Protein AF-A0A554IIE8-F1 (afdb_monomer)

pLDDT: mean 74.69, std 17.75, range [37.91, 94.81]

Solvent-accessible surface area (backbone atoms only — not comparable to full-atom values): 7612 Å² total; per-residue (Å²): 136,84,89,84,86,83,84,88,80,72,81,78,74,74,67,69,63,55,63,60,50,50,53,53,50,52,51,55,56,53,54,56,50,54,56,51,53,50,59,58,63,67,60,66,76,75,82,68,82,45,72,61,51,49,53,43,44,50,53,32,50,56,41,32,60,73,33,61,97,49,98,57,77,75,66,53,55,70,57,50,46,60,71,46,59,79,61,81,52,62,68,59,49,53,51,51,50,56,56,16,72,74,40,100,43,42,55,63,43,50,57,46,51,72,73,60,73,71,65,86,84,125

Mean predicted aligned error: 16.27 Å

Foldseek 3Di:
DDDDDDDDDDPPPPPVVVVVVVVVVVVVVVVVVVVVVVVVPVPPPPPPPDPQLVLLVVLQVLQQVVCVVHPDDRDDSVVSCVLCVVVPDPVLSVVQQVVLVPDPHNVCSNVVCSVPVPDPPD

Sequence (122 aa):
MHANATKNTNPALVFFSSISAIRILVSAIMDISKDYLNKLKRHKKLNITSERQEIIQQFADKINLERIGTKFKPVIWKQVNGLLGHVRKVSDLYWLFGECERADSFSKKFFGVLKGTRLPKK

Secondary structure (DSSP, 8-state):
----------GGGSSHHHHHHHHHHHHHHHHHHHHHHHHHHTSPPP---SHHHHHHHHHHHHHHHHHTTSSSPPPPHHHHHHHGGG---HHHHHHHHHHHHTSS-HHHHHHHHHHHT-S---

Radius of gyration: 29.85 Å; Cα contacts (8 Å, |Δi|>4): 46; chains: 1; bounding box: 57×72×72 Å

Structure (mmCIF, N/CA/C/O backbone):
data_AF-A0A554IIE8-F1
#
_entry.id   AF-A0A554IIE8-F1
#
loop_
_atom_site.group_PDB
_atom_site.id
_atom_site.ty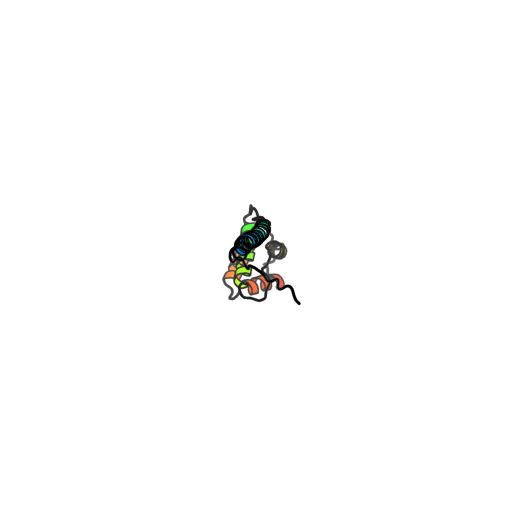pe_symbol
_atom_site.label_atom_id
_atom_site.label_alt_id
_atom_site.label_comp_id
_atom_site.label_asym_id
_atom_site.label_entity_id
_atom_site.label_seq_id
_atom_site.pdbx_PDB_ins_code
_atom_site.Cartn_x
_atom_site.Cartn_y
_atom_site.Cartn_z
_atom_site.occupancy
_atom_site.B_iso_or_equiv
_atom_site.auth_seq_id
_atom_site.auth_comp_id
_atom_site.auth_asym_id
_atom_site.auth_atom_id
_atom_site.pdbx_PDB_model_num
ATOM 1 N N . MET A 1 1 ? -40.533 58.443 57.699 1.00 37.91 1 MET A N 1
ATOM 2 C CA . MET A 1 1 ? -40.484 56.980 57.505 1.00 37.91 1 MET A CA 1
ATOM 3 C C . MET A 1 1 ? -40.424 56.691 56.011 1.00 37.91 1 MET A C 1
ATOM 5 O O . MET A 1 1 ? -41.294 57.154 55.296 1.00 37.91 1 MET A O 1
ATOM 9 N N . HIS A 1 2 ? -39.346 56.014 55.603 1.00 38.56 2 HIS A N 1
ATOM 10 C CA . HIS A 1 2 ? -39.101 55.211 54.394 1.00 38.56 2 HIS A CA 1
ATOM 11 C C . HIS A 1 2 ? -39.529 55.702 52.996 1.00 38.56 2 HIS A C 1
ATOM 13 O O . HIS A 1 2 ? -40.694 55.672 52.616 1.00 38.56 2 HIS A O 1
ATOM 19 N N . ALA A 1 3 ? -38.506 56.017 52.195 1.00 46.28 3 ALA A N 1
ATOM 20 C CA . ALA A 1 3 ? -38.535 56.029 50.738 1.00 46.28 3 ALA A CA 1
ATOM 21 C C . ALA A 1 3 ? -38.655 54.595 50.189 1.00 46.28 3 ALA A C 1
ATOM 23 O O . ALA A 1 3 ? -37.932 53.710 50.643 1.00 46.28 3 ALA A O 1
ATOM 24 N N . ASN A 1 4 ? -39.505 54.383 49.182 1.00 45.59 4 ASN A N 1
ATOM 25 C CA . ASN A 1 4 ? -39.556 53.143 48.407 1.00 45.59 4 ASN A CA 1
ATOM 26 C C . ASN A 1 4 ? -39.245 53.441 46.939 1.00 45.59 4 ASN A C 1
ATOM 28 O O . ASN A 1 4 ? -40.060 53.992 46.205 1.00 45.59 4 ASN A O 1
ATOM 32 N N . ALA A 1 5 ? -38.045 53.046 46.523 1.00 52.22 5 ALA A N 1
ATOM 33 C CA . ALA A 1 5 ? -37.678 52.852 45.131 1.00 52.22 5 ALA A CA 1
ATOM 34 C C . ALA A 1 5 ? -37.913 51.379 44.777 1.00 52.22 5 ALA A C 1
ATOM 36 O O . ALA A 1 5 ? -37.457 50.520 45.522 1.00 52.22 5 ALA A O 1
ATOM 37 N N . THR A 1 6 ? -38.542 51.064 43.639 1.00 50.16 6 THR A N 1
ATOM 38 C CA . THR A 1 6 ? -38.205 49.854 42.860 1.00 50.16 6 THR A CA 1
ATOM 39 C C . THR A 1 6 ? -38.828 49.836 41.451 1.00 50.16 6 THR A C 1
ATOM 41 O O . THR A 1 6 ? -40.011 49.598 41.266 1.00 50.16 6 THR A O 1
ATOM 44 N N . LYS A 1 7 ? -37.941 50.041 40.464 1.00 51.28 7 LYS A N 1
ATOM 45 C CA . LYS A 1 7 ? -37.693 49.211 39.262 1.00 51.28 7 LYS A CA 1
ATOM 46 C C . LYS A 1 7 ? -38.824 49.041 38.226 1.00 51.28 7 LYS A C 1
ATOM 48 O O . LYS A 1 7 ? -39.554 48.061 38.221 1.00 51.28 7 LYS A O 1
ATOM 53 N N . ASN A 1 8 ? -38.813 49.940 37.238 1.00 50.47 8 ASN A N 1
ATOM 54 C CA . ASN A 1 8 ? -39.394 49.752 35.906 1.00 50.47 8 ASN A CA 1
ATOM 55 C C . ASN A 1 8 ? -38.551 48.735 35.103 1.00 50.47 8 ASN A C 1
ATOM 57 O O . ASN A 1 8 ? -37.416 49.032 34.724 1.00 50.47 8 ASN A O 1
ATOM 61 N N . THR A 1 9 ? -39.080 47.535 34.862 1.00 57.03 9 THR A N 1
ATOM 62 C CA . THR A 1 9 ? -38.472 46.530 33.977 1.00 57.03 9 THR A CA 1
ATOM 63 C C . THR A 1 9 ? -39.065 46.631 32.574 1.00 57.03 9 THR A C 1
ATOM 65 O O . THR A 1 9 ? -40.127 46.077 32.300 1.00 57.03 9 THR A O 1
ATOM 68 N N . ASN A 1 10 ? -38.351 47.318 31.679 1.00 54.66 10 ASN A N 1
ATOM 69 C CA . ASN A 1 10 ? -38.640 47.336 30.244 1.00 54.66 10 ASN A CA 1
ATOM 70 C C . ASN A 1 10 ? -38.375 45.945 29.622 1.00 54.66 10 ASN A C 1
ATOM 72 O O . ASN A 1 10 ? -37.229 45.487 29.650 1.00 54.66 10 ASN A O 1
ATOM 76 N N . PRO A 1 11 ? -39.365 45.288 28.990 1.00 50.19 11 PRO A N 1
ATOM 77 C CA . PRO A 1 11 ? -39.195 43.963 28.379 1.00 50.19 11 PRO A CA 1
ATOM 78 C C . PRO A 1 11 ? -38.379 43.964 27.068 1.00 50.19 11 PRO A C 1
ATOM 80 O O . PRO A 1 11 ? -38.089 42.904 26.520 1.00 50.19 11 PRO A O 1
ATOM 83 N N . ALA A 1 12 ? -37.966 45.128 26.558 1.00 48.31 12 ALA A N 1
ATOM 84 C CA . ALA A 1 12 ? -37.283 45.250 25.265 1.00 48.31 12 ALA A CA 1
ATOM 85 C C . ALA A 1 12 ? -35.774 44.910 25.285 1.00 48.31 12 ALA A C 1
ATOM 87 O O . ALA A 1 12 ? -35.165 44.764 24.227 1.00 48.31 12 ALA A O 1
ATOM 88 N N . LEU A 1 13 ? -35.151 44.764 26.462 1.00 44.72 13 LEU A N 1
ATOM 89 C CA . LEU A 1 13 ? -33.692 44.590 26.590 1.00 44.72 13 LEU A CA 1
ATOM 90 C C . LEU A 1 13 ? -33.206 43.130 26.635 1.00 44.72 13 LEU A C 1
ATOM 92 O O . LEU A 1 13 ? -32.002 42.895 26.594 1.00 44.72 13 LEU A O 1
ATOM 96 N N . VAL A 1 14 ? -34.105 42.143 26.675 1.00 50.69 14 VAL A N 1
ATOM 97 C CA . VAL A 1 14 ? -33.733 40.714 26.771 1.00 50.69 14 VAL A CA 1
ATOM 98 C C . VAL A 1 14 ? -33.660 39.979 25.426 1.00 50.69 14 VAL A C 1
ATOM 100 O O . VAL A 1 14 ? -33.108 38.885 25.369 1.00 50.69 14 VAL A O 1
ATOM 103 N N . PHE A 1 15 ? -34.140 40.570 24.326 1.00 47.00 15 PHE A N 1
ATOM 104 C CA . PHE A 1 15 ? -34.170 39.904 23.011 1.00 47.00 15 PHE A CA 1
ATOM 105 C C . PHE A 1 15 ? -32.952 40.189 22.110 1.00 47.00 15 PHE A C 1
ATOM 107 O O . PHE A 1 15 ? -32.637 39.388 21.230 1.00 47.00 15 PHE A O 1
ATOM 114 N N . PHE A 1 16 ? -32.213 41.281 22.337 1.00 44.91 16 PHE A N 1
ATOM 115 C CA . PHE A 1 16 ? -31.099 41.687 21.461 1.00 44.91 16 PHE A CA 1
ATOM 116 C C . PHE A 1 16 ? -29.755 40.992 21.751 1.00 44.91 16 PHE A C 1
ATOM 118 O O . PHE A 1 16 ? -28.856 41.034 20.910 1.00 44.91 16 PHE A O 1
ATOM 125 N N . SER A 1 17 ? -29.598 40.302 22.887 1.00 52.31 17 SER A N 1
ATOM 126 C CA . SER A 1 17 ? -28.350 39.589 23.221 1.00 52.31 17 SER A CA 1
ATOM 127 C C . SER A 1 17 ? -28.160 38.285 22.433 1.00 52.31 17 SER A C 1
ATOM 129 O O . SER A 1 17 ? -27.029 37.855 22.211 1.00 52.31 17 SER A O 1
ATOM 131 N N . SER A 1 18 ? -29.250 37.665 21.967 1.00 54.09 18 SER A N 1
ATOM 132 C CA . SER A 1 18 ? -29.196 36.336 21.344 1.00 54.09 18 SER A CA 1
ATOM 133 C C . SER A 1 18 ? -28.725 36.369 19.885 1.00 54.09 18 SER A C 1
ATOM 135 O O . SER A 1 18 ? -27.995 35.477 19.461 1.00 54.09 18 SER A O 1
ATOM 137 N N . ILE A 1 19 ? -29.060 37.410 19.112 1.00 54.94 19 ILE A N 1
ATOM 138 C CA . ILE A 1 19 ? -28.721 37.472 17.676 1.00 54.94 19 ILE A CA 1
ATOM 139 C C . ILE A 1 19 ? -27.213 37.699 17.460 1.00 54.94 19 ILE A C 1
ATOM 141 O O . ILE A 1 19 ? -26.603 37.033 16.620 1.00 54.94 19 ILE A O 1
ATOM 145 N N . SER A 1 20 ? -26.576 38.570 18.254 1.00 60.44 20 SER A N 1
ATOM 146 C CA . SER A 1 20 ? -25.113 38.747 18.215 1.00 60.44 20 SER A CA 1
ATOM 147 C C . SER A 1 20 ? -24.365 37.499 18.689 1.00 60.44 20 SER A C 1
ATOM 149 O O . SER A 1 20 ? -23.347 37.143 18.097 1.00 60.44 20 SER A O 1
ATOM 151 N N . ALA A 1 21 ? -24.885 36.788 19.696 1.00 59.91 21 ALA A N 1
ATOM 152 C CA . ALA A 1 21 ? -24.295 35.536 20.169 1.00 59.91 21 ALA A CA 1
ATOM 153 C C . ALA A 1 21 ? -24.367 34.421 19.107 1.00 59.91 21 ALA A C 1
ATOM 155 O O . ALA A 1 21 ? -23.377 33.728 18.876 1.00 59.91 21 ALA A O 1
ATOM 156 N N . ILE A 1 22 ? -25.492 34.303 18.390 1.00 61.19 22 ILE A N 1
ATOM 157 C CA . ILE A 1 22 ? -25.644 33.364 17.267 1.00 61.19 22 ILE A CA 1
ATOM 158 C C . ILE A 1 22 ? -24.662 33.706 16.136 1.00 61.19 22 ILE A C 1
ATOM 160 O O . ILE A 1 22 ? -24.027 32.812 15.583 1.00 61.19 22 ILE A O 1
ATOM 164 N N . ARG A 1 23 ? -24.465 34.994 15.821 1.00 61.97 23 ARG A N 1
ATOM 165 C CA . ARG A 1 23 ? -23.514 35.431 14.784 1.00 61.97 23 ARG A CA 1
ATOM 166 C C . ARG A 1 23 ? -22.055 35.108 15.141 1.00 61.97 23 ARG A C 1
ATOM 168 O O . ARG A 1 23 ? -21.305 34.676 14.267 1.00 61.97 23 ARG A O 1
ATOM 175 N N . ILE A 1 24 ? -21.662 35.269 16.406 1.00 63.19 24 ILE A N 1
ATOM 176 C CA . ILE A 1 24 ? -20.323 34.894 16.897 1.00 63.19 24 ILE A CA 1
ATOM 177 C C . ILE A 1 24 ? -20.131 33.372 16.833 1.00 63.19 24 ILE A C 1
ATOM 179 O O . ILE A 1 24 ? -19.088 32.905 16.376 1.00 63.19 24 ILE A O 1
ATOM 183 N N . LEU A 1 25 ? -21.151 32.595 17.214 1.00 60.91 25 LEU A N 1
ATOM 184 C CA . LEU A 1 25 ? -21.100 31.134 17.166 1.00 60.91 25 LEU A CA 1
ATOM 185 C C . LEU A 1 25 ? -20.996 30.609 15.724 1.00 60.91 25 LEU A C 1
ATOM 187 O O . LEU A 1 25 ? -20.176 29.737 15.450 1.00 60.91 25 LEU A O 1
ATOM 191 N N . VAL A 1 26 ? -21.757 31.177 14.781 1.00 63.22 26 VAL A N 1
ATOM 192 C CA . VAL A 1 26 ? -21.674 30.809 13.355 1.00 63.22 26 VAL A CA 1
ATOM 193 C C . VAL A 1 26 ? -20.308 31.179 12.760 1.00 63.22 26 VAL A C 1
ATOM 195 O O . VAL A 1 26 ? -19.748 30.382 12.006 1.00 63.22 26 VAL A O 1
ATOM 198 N N . SER A 1 27 ? -19.725 32.326 13.138 1.00 61.50 27 SER A N 1
ATOM 199 C CA . SER A 1 27 ? -18.360 32.697 12.725 1.00 61.50 27 SER A CA 1
ATOM 200 C C . SER A 1 27 ? -17.324 31.694 13.238 1.00 61.50 27 SER A C 1
ATOM 202 O O . SER A 1 27 ? -16.519 31.193 12.456 1.00 61.50 27 SER A O 1
ATOM 204 N N . ALA A 1 28 ? -17.393 31.324 14.521 1.00 62.31 28 ALA A N 1
ATOM 205 C CA . ALA A 1 28 ? -16.484 30.347 15.116 1.00 62.31 28 ALA A CA 1
ATOM 206 C C . ALA A 1 28 ? -16.612 28.954 14.467 1.00 62.31 28 ALA A C 1
ATOM 208 O O . ALA A 1 28 ? -15.603 28.301 14.205 1.00 62.31 28 ALA A O 1
ATOM 209 N N . ILE A 1 29 ? -17.833 28.512 14.140 1.00 62.16 29 ILE A N 1
ATOM 210 C CA . ILE A 1 29 ? -18.075 27.235 13.443 1.00 62.16 29 ILE A CA 1
ATOM 211 C C . ILE A 1 29 ? -17.478 27.253 12.023 1.00 62.16 29 ILE A C 1
ATOM 213 O O . ILE A 1 29 ? -16.875 26.267 11.590 1.00 62.16 29 ILE A O 1
ATOM 217 N N . MET A 1 30 ? -17.599 28.367 11.292 1.00 63.09 30 MET A N 1
ATOM 218 C CA . MET A 1 30 ? -17.052 28.490 9.934 1.00 63.09 30 MET A CA 1
ATOM 219 C C . MET A 1 30 ? -15.518 28.577 9.895 1.00 63.09 30 MET A C 1
ATOM 221 O O . MET A 1 30 ? -14.906 28.050 8.960 1.00 63.09 30 MET A O 1
ATOM 225 N N . ASP A 1 31 ? -14.883 29.183 10.899 1.00 59.81 31 ASP A N 1
ATOM 226 C CA . ASP A 1 31 ? -13.419 29.279 10.976 1.00 59.81 31 ASP A CA 1
ATOM 227 C C . ASP A 1 31 ? -12.756 27.918 11.253 1.00 59.81 31 ASP A C 1
ATOM 229 O O . ASP A 1 31 ? -11.708 27.607 10.677 1.00 59.81 31 ASP A O 1
ATOM 233 N N . ILE A 1 32 ? -13.424 27.042 12.016 1.00 59.19 32 ILE A N 1
ATOM 234 C CA . ILE A 1 32 ? -12.993 25.649 12.238 1.00 59.19 32 ILE A CA 1
ATOM 235 C C . ILE A 1 32 ? -12.954 24.863 10.913 1.00 59.19 32 ILE A C 1
ATOM 237 O O . ILE A 1 32 ? -12.045 24.059 10.683 1.00 59.19 32 ILE A O 1
ATOM 241 N N . SER A 1 33 ? -13.898 25.126 10.002 1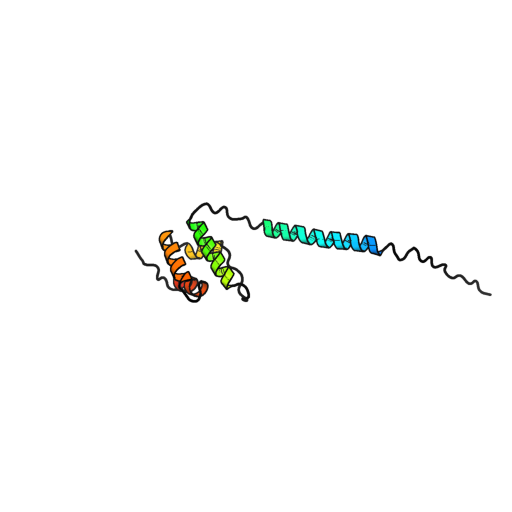.00 62.03 33 SER A N 1
ATOM 242 C CA . SER A 1 33 ? -13.983 24.436 8.707 1.00 62.03 33 SER A CA 1
ATOM 243 C C . SER A 1 33 ? -12.823 24.794 7.771 1.00 62.03 33 SER A C 1
ATOM 245 O O . SER A 1 33 ? -12.255 23.919 7.114 1.00 62.03 33 SER A O 1
ATOM 247 N N . LYS A 1 34 ? -12.399 26.065 7.733 1.00 63.59 34 LYS A N 1
ATOM 248 C CA . LYS A 1 34 ? -11.308 26.510 6.848 1.00 63.59 34 LYS A CA 1
ATOM 249 C C . LYS A 1 34 ? -9.953 25.923 7.233 1.00 63.59 34 LYS A C 1
ATOM 251 O O . LYS A 1 34 ? -9.221 25.499 6.340 1.00 63.59 34 LYS A O 1
ATOM 256 N N . ASP A 1 35 ? -9.610 25.871 8.522 1.00 68.69 35 ASP A N 1
ATOM 257 C CA . ASP A 1 35 ? -8.339 25.272 8.963 1.00 68.69 35 ASP A CA 1
ATOM 258 C C . ASP A 1 35 ? -8.299 23.762 8.676 1.00 68.69 35 ASP A C 1
ATOM 260 O O . ASP A 1 35 ? -7.299 23.236 8.178 1.00 68.69 35 ASP A O 1
ATOM 264 N N . TYR A 1 36 ? -9.425 23.072 8.882 1.00 65.19 36 TYR A N 1
ATOM 265 C CA . TYR A 1 36 ? -9.567 21.651 8.569 1.00 65.19 36 TYR A CA 1
ATOM 266 C C . TYR A 1 36 ? -9.440 21.366 7.062 1.00 65.19 36 TYR A C 1
ATOM 268 O O . TYR A 1 36 ? -8.645 20.518 6.649 1.00 65.19 36 TYR A O 1
ATOM 276 N N . LEU A 1 37 ? -10.139 22.132 6.218 1.00 65.19 37 LEU A N 1
ATOM 277 C CA . LEU A 1 37 ? -10.031 22.024 4.760 1.00 65.19 37 LEU A CA 1
ATOM 278 C C . LEU A 1 37 ? -8.623 22.369 4.257 1.00 65.19 37 LEU A C 1
ATOM 280 O O . LEU A 1 37 ? -8.121 21.729 3.331 1.00 65.19 37 LEU A O 1
ATOM 284 N N . ASN A 1 38 ? -7.949 23.336 4.880 1.00 67.56 38 ASN A N 1
ATOM 285 C CA . ASN A 1 38 ? -6.567 23.675 4.550 1.00 67.56 38 ASN A CA 1
ATOM 286 C C . ASN A 1 38 ? -5.586 22.565 4.948 1.00 67.56 38 ASN A C 1
ATOM 288 O O . ASN A 1 38 ? -4.653 22.293 4.194 1.00 67.56 38 ASN A O 1
ATOM 292 N N . LYS A 1 39 ? -5.793 21.880 6.079 1.00 64.94 39 LYS A N 1
ATOM 293 C CA . LYS A 1 39 ? -5.002 20.696 6.462 1.00 64.94 39 LYS A CA 1
ATOM 294 C C . LYS A 1 39 ? -5.186 19.541 5.477 1.00 64.94 39 LYS A C 1
ATOM 296 O O . LYS A 1 39 ? -4.197 18.913 5.107 1.00 64.94 39 LYS A O 1
ATOM 301 N N . LEU A 1 40 ? -6.403 19.319 4.981 1.00 60.25 40 LEU A N 1
ATOM 302 C CA . LEU A 1 40 ? -6.668 18.309 3.951 1.00 60.25 40 LEU A CA 1
ATOM 303 C C . LEU A 1 40 ? -6.029 18.670 2.599 1.00 60.25 40 LEU A C 1
ATOM 305 O O . LEU A 1 40 ? -5.405 17.816 1.975 1.00 60.25 40 LEU A O 1
ATOM 309 N N . LYS A 1 41 ? -6.074 19.943 2.178 1.00 59.66 41 LYS A N 1
ATOM 310 C CA . LYS A 1 41 ? -5.404 20.423 0.949 1.00 59.66 41 LYS A CA 1
ATOM 311 C C . LYS A 1 41 ? -3.871 20.344 0.998 1.00 59.66 41 LYS A C 1
ATOM 313 O O . LYS A 1 41 ? -3.234 20.311 -0.053 1.00 59.66 41 LYS A O 1
ATOM 318 N N . ARG A 1 42 ? -3.257 20.303 2.189 1.00 56.94 42 ARG A N 1
ATOM 319 C CA . ARG A 1 42 ? -1.797 20.126 2.346 1.00 56.94 42 ARG A CA 1
ATOM 320 C C . ARG A 1 42 ? -1.316 18.717 2.004 1.00 56.94 42 ARG A C 1
ATOM 322 O O . ARG A 1 42 ? -0.119 18.544 1.772 1.00 56.94 42 ARG A O 1
ATOM 329 N N . HIS A 1 43 ? -2.208 17.729 1.909 1.00 54.41 43 HIS A N 1
ATOM 330 C CA . HIS A 1 43 ? -1.885 16.479 1.232 1.00 54.41 43 HIS A CA 1
ATOM 331 C C . HIS A 1 43 ? -1.814 16.761 -0.270 1.00 54.41 43 HIS A C 1
ATOM 333 O O . HIS A 1 43 ? -2.796 16.623 -0.995 1.00 54.41 43 HIS A O 1
ATOM 339 N N . LYS A 1 44 ? -0.640 17.211 -0.734 1.00 58.00 44 LYS A N 1
ATOM 340 C CA . LYS A 1 44 ? -0.342 17.333 -2.161 1.00 58.00 44 LYS A CA 1
ATOM 341 C C . LYS A 1 44 ? -0.723 16.014 -2.826 1.00 58.00 44 LYS A C 1
ATOM 343 O O . LYS A 1 44 ? -0.141 14.978 -2.499 1.00 58.00 44 LYS A O 1
ATOM 348 N N . LYS A 1 45 ? -1.683 16.063 -3.753 1.00 53.16 45 LYS A N 1
ATOM 349 C CA . LYS A 1 45 ? -1.900 14.982 -4.713 1.00 53.16 45 LYS A CA 1
ATOM 350 C C . LYS A 1 45 ? -0.531 14.719 -5.334 1.00 53.16 45 LYS A C 1
ATOM 352 O O . LYS A 1 45 ? 0.083 15.646 -5.862 1.00 53.16 45 LYS A O 1
ATOM 357 N N . LEU A 1 46 ? 0.008 13.517 -5.145 1.00 57.03 46 LEU A N 1
ATOM 358 C CA . LEU A 1 46 ? 1.268 13.164 -5.782 1.00 57.03 46 LEU A CA 1
ATOM 359 C C . LEU A 1 46 ? 1.034 13.339 -7.285 1.00 57.03 46 LEU A C 1
ATOM 361 O O . LEU A 1 46 ? 0.065 12.799 -7.820 1.00 57.03 46 LEU A O 1
ATOM 365 N N . ASN A 1 47 ? 1.866 14.147 -7.944 1.00 55.78 47 ASN A N 1
ATOM 366 C CA . ASN A 1 47 ? 1.928 14.151 -9.399 1.00 55.78 47 ASN A CA 1
ATOM 367 C C . ASN A 1 47 ? 2.536 12.806 -9.773 1.00 55.78 47 ASN A C 1
ATOM 369 O O . ASN A 1 47 ? 3.755 12.655 -9.810 1.00 55.78 47 ASN A O 1
ATOM 373 N N . ILE A 1 48 ? 1.672 11.807 -9.901 1.00 58.59 48 ILE A N 1
ATOM 374 C CA . ILE A 1 48 ? 2.051 10.475 -10.320 1.00 58.59 48 ILE A CA 1
ATOM 375 C C . ILE A 1 48 ? 2.444 10.608 -11.789 1.00 58.59 48 ILE A C 1
ATOM 377 O O . ILE A 1 48 ? 1.604 10.873 -12.640 1.00 58.59 48 ILE A O 1
ATOM 381 N N . THR A 1 49 ? 3.743 10.541 -12.058 1.00 67.31 49 THR A N 1
ATOM 382 C CA . THR A 1 49 ? 4.317 10.726 -13.399 1.00 67.31 49 THR A CA 1
ATOM 383 C C . THR A 1 49 ? 4.873 9.430 -13.970 1.00 67.31 49 THR A C 1
ATOM 385 O O . THR A 1 49 ? 5.312 9.407 -15.115 1.00 67.31 49 THR A O 1
ATOM 388 N N . SER A 1 50 ? 4.882 8.349 -13.186 1.00 82.56 50 SER A N 1
ATOM 389 C CA . SER A 1 50 ? 5.446 7.061 -13.588 1.00 82.56 50 SER A CA 1
ATOM 390 C C . SER A 1 50 ? 4.513 5.906 -13.250 1.00 82.56 50 SER A C 1
ATOM 392 O O . SER A 1 50 ? 3.925 5.868 -12.170 1.00 82.56 50 SER A O 1
ATOM 394 N N . GLU A 1 51 ? 4.472 4.915 -14.135 1.00 89.12 51 GLU A N 1
ATOM 395 C CA . GLU A 1 51 ? 3.718 3.665 -13.974 1.00 89.12 51 GLU A CA 1
ATOM 396 C C . GLU A 1 51 ? 3.998 2.986 -12.620 1.00 89.12 51 GLU A C 1
ATOM 398 O O . GLU A 1 51 ? 3.099 2.541 -11.910 1.00 89.12 51 GLU A O 1
ATOM 403 N N . ARG A 1 52 ? 5.261 2.997 -12.179 1.00 89.94 52 ARG A N 1
ATOM 404 C CA . ARG A 1 52 ? 5.642 2.496 -10.853 1.00 89.94 52 ARG A CA 1
ATOM 405 C C . ARG A 1 52 ? 4.878 3.201 -9.729 1.00 89.94 52 ARG A C 1
ATOM 407 O O . ARG A 1 52 ? 4.432 2.549 -8.790 1.00 89.94 52 ARG A O 1
ATOM 414 N N . GLN A 1 53 ? 4.788 4.528 -9.775 1.00 90.75 53 GLN A N 1
ATOM 415 C CA . GLN A 1 53 ? 4.108 5.303 -8.738 1.00 90.75 53 GLN A CA 1
ATOM 416 C C . GLN A 1 53 ? 2.601 5.025 -8.723 1.00 90.75 53 GLN A C 1
ATOM 418 O O . GLN A 1 53 ? 2.034 4.976 -7.630 1.00 90.75 53 GLN A O 1
ATOM 423 N N . GLU A 1 54 ? 1.987 4.795 -9.890 1.00 91.69 54 GLU A N 1
ATOM 424 C CA . GLU A 1 54 ? 0.579 4.389 -10.011 1.00 91.69 54 GLU A CA 1
ATOM 425 C C . GLU A 1 54 ? 0.333 3.064 -9.298 1.00 91.69 54 GLU A C 1
ATOM 427 O O . GLU A 1 54 ? -0.516 2.987 -8.413 1.00 91.69 54 GLU A O 1
ATOM 432 N N . ILE A 1 55 ? 1.138 2.042 -9.595 1.00 93.12 55 ILE A N 1
ATOM 433 C CA . ILE A 1 55 ? 0.992 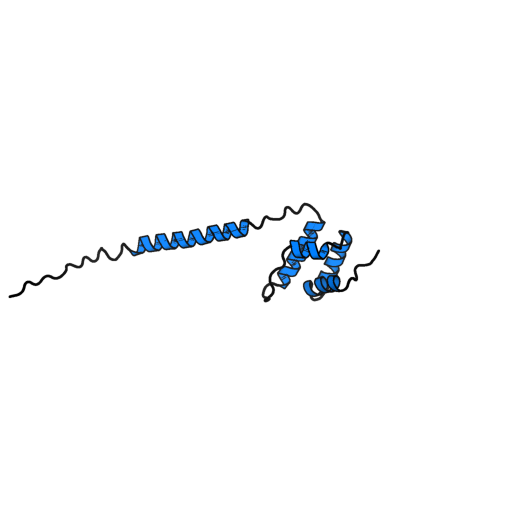0.724 -8.969 1.00 93.12 55 ILE A CA 1
ATOM 434 C C . ILE A 1 55 ? 1.201 0.813 -7.453 1.00 93.12 55 ILE A C 1
ATOM 436 O O . ILE A 1 55 ? 0.445 0.234 -6.676 1.00 93.12 55 ILE A O 1
ATOM 440 N N . ILE A 1 56 ? 2.203 1.570 -6.994 1.00 93.00 56 ILE A N 1
ATOM 441 C CA . ILE A 1 56 ? 2.443 1.761 -5.554 1.00 93.00 56 ILE A CA 1
ATOM 442 C C . ILE A 1 56 ? 1.257 2.469 -4.885 1.00 93.00 56 ILE A C 1
ATOM 444 O O . ILE A 1 56 ? 0.912 2.136 -3.748 1.00 93.00 56 ILE A O 1
ATOM 448 N N . GLN A 1 57 ? 0.619 3.417 -5.575 1.00 92.81 57 GLN A N 1
ATOM 449 C CA . GLN A 1 57 ? -0.603 4.051 -5.088 1.00 92.81 57 GLN A CA 1
ATOM 450 C C . GLN A 1 57 ? -1.742 3.031 -4.975 1.00 92.81 57 GLN A C 1
ATOM 452 O O . GLN A 1 57 ? -2.362 2.951 -3.919 1.00 92.81 57 GLN A O 1
ATOM 457 N N . GLN A 1 58 ? -1.933 2.171 -5.979 1.00 94.25 58 GLN A N 1
ATOM 458 C CA . GLN A 1 58 ? -2.936 1.101 -5.933 1.00 94.25 58 GLN A CA 1
ATOM 459 C C . GLN A 1 58 ? -2.705 0.128 -4.766 1.00 94.25 58 GLN A C 1
ATOM 461 O O . GLN A 1 58 ? -3.659 -0.248 -4.083 1.00 94.25 58 GLN A O 1
ATOM 466 N N . PHE A 1 59 ? -1.450 -0.242 -4.477 1.00 94.81 59 PHE A N 1
ATOM 467 C CA . PHE A 1 59 ? -1.116 -1.032 -3.285 1.00 94.81 59 PHE A CA 1
ATOM 468 C C . PHE A 1 59 ? -1.545 -0.324 -1.995 1.00 94.81 59 PHE A C 1
ATOM 470 O O . PHE A 1 59 ? -2.164 -0.943 -1.129 1.00 94.81 59 PHE A O 1
ATOM 477 N N . ALA A 1 60 ? -1.213 0.963 -1.852 1.00 94.12 60 ALA A N 1
ATOM 478 C CA . ALA A 1 60 ? -1.575 1.740 -0.670 1.00 94.12 60 ALA A CA 1
ATOM 479 C C . ALA A 1 60 ? -3.097 1.835 -0.501 1.00 94.12 60 ALA A C 1
ATOM 481 O O . ALA A 1 60 ? -3.601 1.637 0.604 1.00 94.12 60 ALA A O 1
ATOM 482 N N . ASP A 1 61 ? -3.820 2.073 -1.593 1.00 94.38 61 ASP A N 1
ATOM 483 C CA . ASP A 1 61 ? -5.273 2.213 -1.586 1.00 94.38 61 ASP A CA 1
ATOM 484 C C . ASP A 1 61 ? -5.956 0.897 -1.210 1.00 94.38 61 ASP A C 1
ATOM 486 O O . ASP A 1 61 ? -6.774 0.884 -0.293 1.00 94.38 61 ASP A O 1
ATOM 490 N N . LYS A 1 62 ? -5.564 -0.233 -1.813 1.00 94.44 62 LYS A N 1
ATOM 491 C CA . LYS A 1 62 ? -6.106 -1.560 -1.465 1.00 94.44 62 LYS A CA 1
ATOM 492 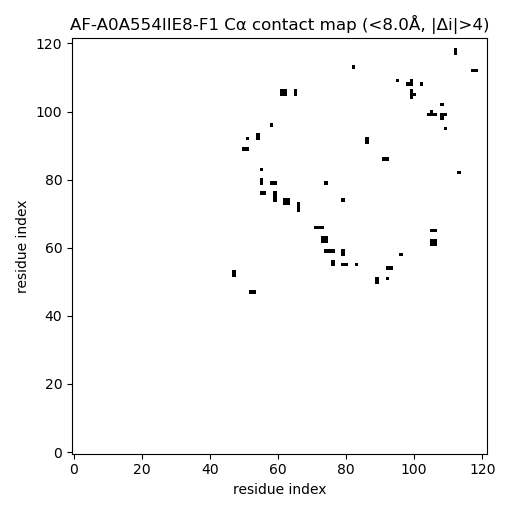C C . LYS A 1 62 ? -5.854 -1.932 -0.004 1.00 94.44 62 LYS A C 1
ATOM 494 O O . LYS A 1 62 ? -6.773 -2.381 0.677 1.00 94.44 62 LYS A O 1
ATOM 499 N N . ILE A 1 63 ? -4.644 -1.694 0.508 1.00 93.62 63 ILE A N 1
ATOM 500 C CA . ILE A 1 63 ? -4.326 -1.942 1.924 1.00 93.62 63 ILE A CA 1
ATOM 501 C C . ILE A 1 63 ? -5.174 -1.046 2.833 1.00 93.62 63 ILE A C 1
ATOM 503 O O . ILE A 1 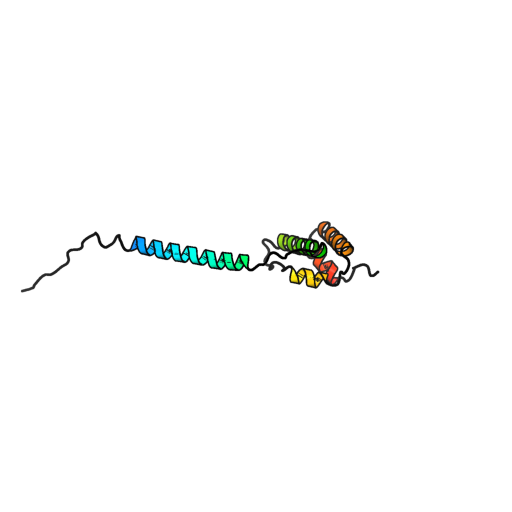63 ? -5.641 -1.484 3.883 1.00 93.62 63 ILE A O 1
ATOM 507 N N . ASN A 1 64 ? -5.367 0.216 2.454 1.00 93.25 64 ASN A N 1
ATOM 508 C CA . ASN A 1 64 ? -6.155 1.154 3.242 1.00 93.25 64 ASN A CA 1
ATOM 509 C C . ASN A 1 64 ? -7.643 0.819 3.226 1.00 93.25 64 ASN A C 1
ATOM 511 O O . ASN A 1 64 ? -8.273 0.947 4.272 1.00 93.25 64 ASN A O 1
ATOM 515 N N . LEU A 1 65 ? -8.173 0.331 2.103 1.00 93.25 65 LEU A N 1
ATOM 516 C CA . LEU A 1 65 ? -9.542 -0.170 1.998 1.00 93.25 65 LEU A CA 1
ATOM 517 C C . LEU A 1 65 ? -9.790 -1.328 2.972 1.00 93.25 65 LEU A C 1
ATOM 519 O O . LEU A 1 65 ? -10.764 -1.288 3.716 1.00 93.25 65 LEU A O 1
ATOM 523 N N . GLU A 1 66 ? -8.876 -2.301 3.058 1.00 91.69 66 GLU A N 1
ATOM 524 C CA . GLU A 1 66 ? -8.983 -3.396 4.040 1.00 91.69 66 GLU A CA 1
ATOM 525 C C . GLU A 1 66 ? -8.867 -2.929 5.497 1.00 91.69 66 GLU A C 1
ATOM 527 O O . GLU A 1 66 ?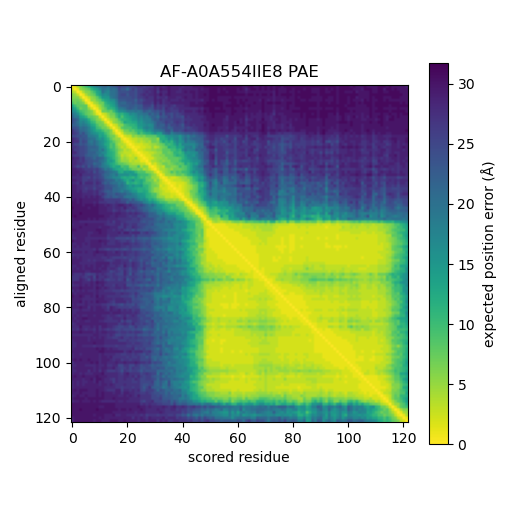 -9.319 -3.612 6.415 1.00 91.69 66 GLU A O 1
ATOM 532 N N . ARG A 1 67 ? -8.237 -1.775 5.739 1.00 91.00 67 ARG A N 1
ATOM 533 C CA . ARG A 1 67 ? -8.071 -1.221 7.088 1.00 91.00 67 ARG A CA 1
ATOM 534 C C . ARG A 1 67 ? -9.255 -0.377 7.548 1.00 91.00 67 ARG A C 1
ATOM 536 O O . ARG A 1 67 ? -9.291 -0.038 8.734 1.00 91.00 67 ARG A O 1
ATOM 543 N N . ILE A 1 68 ? -10.213 -0.055 6.676 1.00 91.50 68 ILE A N 1
ATOM 544 C CA . ILE A 1 68 ? -11.432 0.669 7.061 1.00 91.50 68 ILE A CA 1
ATOM 545 C C . ILE A 1 68 ? -12.180 -0.145 8.123 1.00 91.50 68 ILE A C 1
ATOM 547 O O . ILE A 1 68 ? -12.373 -1.348 7.984 1.00 91.50 68 ILE A O 1
ATOM 551 N N . GLY A 1 69 ? -12.572 0.504 9.220 1.00 86.88 69 GLY A N 1
ATOM 552 C CA . GLY A 1 69 ? -13.266 -0.159 10.331 1.00 86.88 69 GLY A CA 1
ATOM 553 C C . GLY A 1 69 ? -12.364 -1.001 11.241 1.00 86.88 69 GLY A C 1
ATOM 554 O O . GLY A 1 69 ? -12.844 -1.575 12.214 1.00 86.88 69 GLY A O 1
ATOM 555 N N . THR A 1 70 ? -11.055 -1.053 10.980 1.00 90.31 70 THR A N 1
ATOM 556 C CA . THR A 1 70 ? -10.085 -1.697 11.875 1.00 90.31 70 THR A CA 1
ATOM 557 C C . THR A 1 70 ? -9.428 -0.679 12.811 1.00 90.31 70 THR A C 1
ATOM 559 O O . THR A 1 70 ? -9.431 0.525 12.564 1.00 90.31 70 THR A O 1
ATOM 562 N N . LYS A 1 71 ? -8.778 -1.160 13.879 1.00 92.12 71 LYS A N 1
ATOM 563 C CA . LYS A 1 71 ? -7.972 -0.316 14.784 1.00 92.12 71 LYS A CA 1
ATOM 564 C C . LYS A 1 71 ? -6.640 0.157 14.181 1.00 92.12 71 LYS A C 1
ATOM 566 O O . LYS A 1 71 ? -5.888 0.879 14.836 1.00 92.12 71 LYS A O 1
ATOM 571 N N . PHE A 1 72 ? -6.282 -0.313 12.984 1.00 87.44 72 PHE A N 1
ATOM 572 C CA . PHE A 1 72 ? -4.979 -0.041 12.389 1.00 87.44 72 PHE A CA 1
ATOM 573 C C . PHE A 1 72 ? -4.981 1.291 11.644 1.00 87.44 72 PHE A C 1
ATOM 575 O O . PHE A 1 72 ? -5.889 1.595 10.877 1.00 87.44 72 PHE A O 1
ATOM 582 N N . LYS A 1 73 ? -3.913 2.074 11.827 1.00 89.62 73 LYS A N 1
ATOM 583 C CA . LYS A 1 73 ? -3.733 3.334 11.098 1.00 89.62 73 LYS A CA 1
ATOM 584 C C . LYS A 1 73 ? -3.620 3.072 9.586 1.00 89.62 73 LYS A C 1
ATOM 586 O O . LYS A 1 73 ? -3.002 2.067 9.203 1.00 89.62 73 LYS A O 1
ATOM 591 N N . PRO A 1 74 ? -4.145 3.966 8.730 1.00 91.06 74 PRO A N 1
ATOM 592 C CA . PRO A 1 74 ? -3.929 3.880 7.292 1.00 91.06 74 PRO A CA 1
ATOM 593 C C . PRO A 1 74 ? -2.433 3.974 6.974 1.00 91.06 74 PRO A C 1
ATOM 595 O O . PRO A 1 74 ? -1.668 4.667 7.649 1.00 91.06 74 PRO A O 1
ATOM 598 N N . VAL A 1 75 ? -2.012 3.235 5.957 1.00 92.56 75 VAL A N 1
ATOM 599 C CA . VAL A 1 75 ? -0.654 3.245 5.428 1.00 92.56 75 VAL A CA 1
ATOM 600 C C . VAL A 1 75 ? -0.460 4.468 4.545 1.00 92.56 75 VAL A C 1
ATOM 602 O O . VAL A 1 75 ? -1.316 4.833 3.738 1.00 92.56 75 VAL A O 1
ATOM 605 N N . ILE A 1 76 ? 0.707 5.086 4.682 1.00 92.00 76 ILE A N 1
ATOM 606 C CA . ILE A 1 76 ? 1.123 6.223 3.867 1.00 92.00 76 ILE A CA 1
ATOM 607 C C . ILE A 1 76 ? 1.870 5.696 2.639 1.00 92.00 76 ILE A C 1
ATOM 609 O O . ILE A 1 76 ? 2.719 4.813 2.768 1.00 92.00 76 ILE A O 1
ATOM 613 N N . TRP A 1 77 ? 1.643 6.291 1.464 1.00 90.19 77 TRP A N 1
ATOM 614 C CA . TRP A 1 77 ? 2.321 5.931 0.207 1.00 90.19 77 TRP A CA 1
ATOM 615 C C . TRP A 1 77 ? 3.842 5.752 0.363 1.00 90.19 77 TRP A C 1
ATOM 617 O O . TRP A 1 77 ? 4.413 4.769 -0.099 1.00 90.19 77 TRP A O 1
ATOM 627 N N . LYS A 1 78 ? 4.504 6.653 1.106 1.00 89.62 78 LYS A N 1
ATOM 628 C CA . LYS A 1 78 ? 5.953 6.599 1.371 1.00 89.62 78 LYS A CA 1
ATOM 629 C C . LYS A 1 78 ? 6.390 5.298 2.058 1.00 89.62 78 LYS A C 1
ATOM 631 O O . LYS A 1 78 ? 7.480 4.808 1.777 1.00 89.62 78 LYS A O 1
ATOM 636 N N . GLN A 1 79 ? 5.558 4.737 2.936 1.00 90.88 79 GLN A N 1
ATOM 637 C CA . GLN A 1 79 ? 5.840 3.465 3.608 1.00 90.88 79 GLN A CA 1
ATOM 638 C C . GLN A 1 79 ? 5.759 2.303 2.618 1.00 90.88 79 GLN A C 1
ATOM 640 O O . GLN A 1 79 ? 6.668 1.480 2.578 1.00 90.88 79 GLN A O 1
ATOM 645 N N . VAL A 1 80 ? 4.720 2.274 1.777 1.00 92.12 80 VAL A N 1
ATOM 646 C CA . VAL A 1 80 ? 4.563 1.254 0.727 1.00 92.12 80 VAL A CA 1
ATOM 647 C C . VAL A 1 80 ? 5.711 1.336 -0.279 1.00 92.12 80 VAL A C 1
ATOM 649 O O . VAL A 1 80 ? 6.320 0.318 -0.592 1.00 92.12 80 VAL A O 1
ATOM 652 N N . ASN A 1 81 ? 6.081 2.543 -0.715 1.00 91.62 81 ASN A N 1
ATOM 653 C CA . ASN A 1 81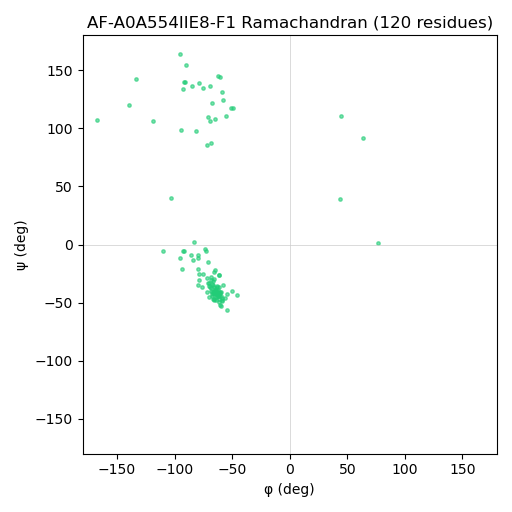 ? 7.217 2.752 -1.610 1.00 91.62 81 ASN A CA 1
ATOM 654 C C . ASN A 1 81 ? 8.542 2.280 -0.990 1.00 91.62 81 ASN A C 1
ATOM 656 O O . ASN A 1 81 ? 9.339 1.640 -1.667 1.00 91.62 81 ASN A O 1
ATOM 660 N N . GLY A 1 82 ? 8.770 2.559 0.299 1.00 90.88 82 GLY A N 1
ATOM 661 C CA . GLY A 1 82 ? 9.950 2.074 1.018 1.00 90.88 82 GLY A CA 1
ATOM 662 C C . GLY A 1 82 ? 9.999 0.546 1.094 1.00 90.88 82 GLY A C 1
ATOM 663 O O . GLY A 1 82 ? 11.039 -0.050 0.831 1.00 90.88 82 GLY A O 1
ATOM 664 N N . LEU A 1 83 ? 8.858 -0.092 1.371 1.00 89.75 83 LEU A N 1
ATOM 665 C CA . LEU A 1 83 ? 8.742 -1.551 1.404 1.00 89.75 83 LEU A CA 1
ATOM 666 C C . LEU A 1 83 ? 8.980 -2.183 0.031 1.00 89.75 83 LEU A C 1
ATOM 668 O O . LEU A 1 83 ? 9.686 -3.179 -0.058 1.00 89.75 83 LEU A O 1
ATOM 672 N N . LEU A 1 84 ? 8.453 -1.586 -1.036 1.00 90.75 84 LEU A N 1
ATOM 673 C CA . LEU A 1 84 ? 8.633 -2.048 -2.415 1.00 90.75 84 LEU A CA 1
ATOM 674 C C . LEU A 1 84 ? 9.947 -1.570 -3.051 1.00 90.75 84 LEU A C 1
ATOM 676 O O . LEU A 1 84 ? 10.211 -1.871 -4.215 1.00 90.75 84 LEU A O 1
ATOM 680 N N . GLY A 1 85 ? 10.794 -0.843 -2.315 1.00 87.44 85 GLY A N 1
ATOM 681 C CA . GLY A 1 85 ? 12.034 -0.257 -2.832 1.00 87.44 85 GLY A CA 1
ATOM 682 C C . GLY A 1 85 ? 13.039 -1.288 -3.356 1.00 87.44 85 GLY A C 1
ATOM 683 O O . GLY A 1 85 ? 13.818 -0.987 -4.257 1.00 87.44 85 GLY A O 1
ATOM 684 N N . HIS A 1 86 ? 12.988 -2.520 -2.846 1.00 84.62 86 HIS A N 1
ATOM 685 C CA . HIS A 1 86 ? 13.827 -3.619 -3.328 1.00 84.62 86 HIS A CA 1
ATOM 686 C C . HIS A 1 86 ? 13.302 -4.259 -4.625 1.00 84.62 86 HIS A C 1
ATOM 688 O O . HIS A 1 86 ? 14.079 -4.864 -5.363 1.00 84.62 86 HIS A O 1
ATOM 694 N N . VAL A 1 87 ? 12.013 -4.102 -4.947 1.00 87.00 87 VAL A N 1
ATOM 695 C CA . VAL A 1 87 ? 11.434 -4.570 -6.211 1.00 87.00 87 VAL A CA 1
ATOM 696 C C . VAL A 1 87 ? 11.758 -3.536 -7.280 1.00 87.00 87 VAL A C 1
ATOM 698 O O . VAL A 1 87 ? 11.096 -2.505 -7.365 1.00 87.00 87 VAL A O 1
ATOM 701 N N . ARG A 1 88 ? 12.808 -3.764 -8.075 1.00 83.25 88 ARG A N 1
ATOM 702 C CA . ARG A 1 88 ? 13.277 -2.779 -9.069 1.00 83.25 88 ARG A CA 1
ATOM 703 C C . ARG A 1 88 ? 12.445 -2.760 -10.351 1.00 83.25 88 ARG A C 1
ATOM 705 O O . ARG A 1 88 ? 12.318 -1.705 -10.964 1.00 83.25 88 ARG A O 1
ATOM 712 N N . LYS A 1 89 ? 11.871 -3.897 -10.753 1.00 87.31 89 LYS A N 1
ATOM 713 C CA . LYS A 1 89 ? 11.120 -4.026 -12.009 1.00 87.31 89 LYS A CA 1
ATOM 714 C C . LYS A 1 89 ? 9.637 -3.764 -11.797 1.00 87.31 89 LYS A C 1
ATOM 716 O O . LYS A 1 89 ? 9.053 -4.229 -10.824 1.00 87.31 89 LYS A O 1
ATOM 721 N N . VAL A 1 90 ? 9.029 -3.057 -12.744 1.00 89.56 90 VAL A N 1
ATOM 722 C CA . VAL A 1 90 ? 7.587 -2.772 -12.737 1.00 89.56 90 VAL A CA 1
ATOM 723 C C . VAL A 1 90 ? 6.770 -4.046 -12.993 1.00 89.56 90 VAL A C 1
ATOM 725 O O . VAL A 1 90 ? 5.763 -4.265 -12.330 1.00 89.56 90 VAL A O 1
ATOM 728 N N . SER A 1 91 ? 7.260 -4.950 -13.848 1.00 87.44 91 SER A N 1
ATOM 729 C CA . SER A 1 91 ? 6.647 -6.268 -14.088 1.00 87.44 91 SER A CA 1
ATOM 730 C C . SER A 1 91 ? 6.441 -7.073 -12.802 1.00 87.44 91 SER A C 1
ATOM 732 O O . SER A 1 91 ? 5.387 -7.665 -12.589 1.00 87.44 91 SER A O 1
ATOM 734 N N . ASP A 1 92 ? 7.442 -7.057 -11.922 1.0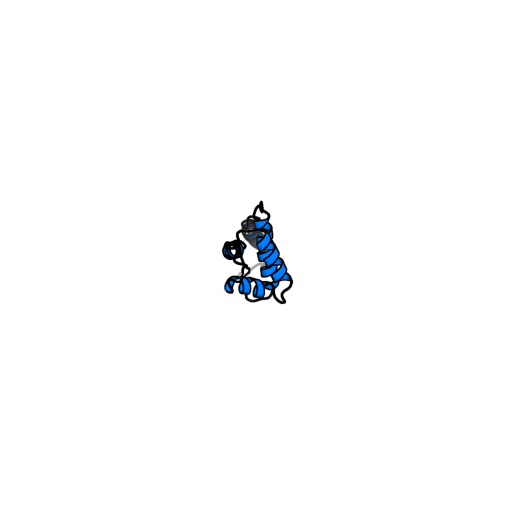0 88.50 92 ASP A N 1
ATOM 735 C CA . ASP A 1 92 ? 7.422 -7.816 -10.673 1.00 88.50 92 ASP A CA 1
ATOM 736 C C . ASP A 1 92 ? 6.428 -7.193 -9.678 1.00 88.50 92 ASP A C 1
ATOM 738 O O . ASP A 1 92 ? 5.828 -7.906 -8.875 1.00 88.50 92 ASP A O 1
ATOM 742 N N . LEU A 1 93 ? 6.205 -5.872 -9.762 1.00 91.88 93 LEU A N 1
ATOM 743 C CA . LEU A 1 93 ? 5.165 -5.187 -8.994 1.00 91.88 93 LEU A CA 1
ATOM 744 C C . LEU A 1 93 ? 3.764 -5.601 -9.443 1.00 91.88 93 LEU A C 1
ATOM 746 O O . LEU A 1 93 ? 2.935 -5.885 -8.584 1.00 91.88 93 LEU A O 1
ATOM 750 N N . TYR A 1 94 ? 3.504 -5.679 -10.751 1.00 92.62 94 TYR A N 1
ATOM 751 C CA . TYR A 1 94 ? 2.218 -6.168 -11.262 1.00 92.62 94 TYR A CA 1
ATOM 752 C C . TYR A 1 94 ? 1.968 -7.626 -10.888 1.00 92.62 94 TYR A C 1
ATOM 754 O O . TYR A 1 94 ? 0.870 -7.969 -10.450 1.00 92.62 94 TYR A O 1
ATOM 762 N N . TRP A 1 95 ? 2.989 -8.482 -11.002 1.00 92.75 95 TRP A N 1
ATOM 763 C CA . TRP A 1 95 ? 2.879 -9.874 -10.571 1.00 92.75 95 TRP A CA 1
ATOM 764 C C . TRP A 1 95 ? 2.534 -9.968 -9.080 1.00 92.75 95 TRP A C 1
ATOM 766 O O . TRP A 1 95 ? 1.588 -10.660 -8.705 1.00 92.75 95 TRP A O 1
ATOM 776 N N . LEU A 1 96 ? 3.247 -9.215 -8.234 1.00 91.88 96 LEU A N 1
ATOM 777 C CA . LEU A 1 96 ? 2.978 -9.163 -6.798 1.00 91.88 96 LEU A CA 1
ATOM 778 C C . LEU A 1 96 ? 1.566 -8.649 -6.505 1.00 91.88 96 LEU A C 1
ATOM 780 O O . LEU A 1 96 ? 0.896 -9.173 -5.616 1.00 91.88 96 LEU A O 1
ATOM 784 N N . PHE A 1 97 ? 1.114 -7.636 -7.241 1.00 93.56 97 PHE A N 1
ATOM 785 C CA . PHE A 1 97 ? -0.220 -7.072 -7.082 1.00 93.56 97 PHE A CA 1
ATOM 786 C C . PHE A 1 97 ? -1.288 -8.130 -7.378 1.00 93.56 97 PHE A C 1
ATOM 788 O O . PHE A 1 97 ? -2.141 -8.388 -6.531 1.00 93.56 97 PHE A O 1
ATOM 795 N N . GLY A 1 98 ? -1.168 -8.837 -8.505 1.00 93.38 98 GLY A N 1
ATOM 796 C CA . GLY A 1 98 ? -2.082 -9.921 -8.872 1.00 93.38 98 GLY A CA 1
ATOM 797 C C . GLY A 1 98 ? -2.025 -11.134 -7.933 1.00 93.38 98 GLY A C 1
ATOM 798 O O . GLY A 1 98 ? -3.022 -11.827 -7.748 1.00 93.38 98 GLY A O 1
ATOM 799 N N . GLU A 1 99 ? -0.880 -11.422 -7.309 1.00 91.94 99 GLU A N 1
ATOM 800 C CA . GLU A 1 99 ? -0.781 -12.420 -6.229 1.00 91.94 99 GLU A CA 1
ATOM 801 C C . GLU A 1 99 ? -1.513 -11.985 -4.954 1.00 91.94 99 GLU A C 1
ATOM 803 O O . GLU A 1 99 ? -2.050 -12.831 -4.239 1.00 91.94 99 GLU A O 1
ATOM 808 N N . CYS A 1 100 ? -1.526 -10.685 -4.651 1.00 93.88 100 CYS A N 1
ATOM 809 C CA . CYS A 1 100 ? -2.241 -10.147 -3.496 1.00 93.88 100 CYS A CA 1
ATOM 810 C C . CYS A 1 100 ? -3.752 -10.087 -3.738 1.00 93.88 100 CYS A C 1
ATOM 812 O O . CYS A 1 100 ? -4.505 -10.370 -2.813 1.00 93.88 100 CYS A O 1
ATOM 814 N N . GLU A 1 101 ? -4.200 -9.779 -4.959 1.00 93.50 101 GLU A N 1
ATOM 815 C CA . GLU A 1 101 ? -5.630 -9.785 -5.304 1.00 93.50 101 GLU A CA 1
ATOM 816 C C . GLU A 1 101 ? -6.246 -11.185 -5.322 1.00 93.50 101 GLU A C 1
ATOM 818 O O . GLU A 1 101 ? -7.422 -11.338 -5.009 1.00 93.50 101 GLU A O 1
ATOM 823 N N . ARG A 1 102 ? -5.461 -12.215 -5.652 1.00 92.31 102 ARG A N 1
ATOM 824 C CA . ARG A 1 102 ? -5.914 -13.615 -5.616 1.00 92.31 102 ARG A CA 1
ATOM 825 C C . ARG A 1 102 ? -5.917 -14.229 -4.215 1.00 92.31 102 ARG A C 1
ATOM 827 O O . ARG A 1 102 ? -6.373 -15.357 -4.058 1.00 92.31 102 ARG A O 1
ATOM 834 N N . ALA A 1 103 ? -5.360 -13.545 -3.221 1.00 91.50 103 ALA A N 1
ATOM 835 C CA . ALA A 1 103 ? -5.307 -14.036 -1.851 1.00 91.50 103 ALA A CA 1
ATOM 836 C C . ALA A 1 103 ? -6.539 -13.595 -1.050 1.00 91.50 103 ALA A C 1
ATOM 838 O O . ALA A 1 103 ? -7.090 -12.528 -1.291 1.00 91.50 103 ALA A O 1
ATOM 839 N N . ASP A 1 104 ? -6.894 -14.362 -0.015 1.00 90.19 104 ASP A N 1
ATOM 840 C CA . ASP A 1 104 ? -8.043 -14.053 0.857 1.00 90.19 104 ASP A CA 1
ATOM 841 C C . ASP A 1 104 ? -7.909 -12.713 1.599 1.00 90.19 104 ASP A C 1
ATOM 843 O O . ASP A 1 104 ? -8.897 -12.102 1.995 1.00 90.19 104 ASP A O 1
ATOM 847 N N . SER A 1 105 ? -6.673 -12.262 1.833 1.00 90.88 105 SER A N 1
ATOM 848 C CA . SER A 1 105 ? -6.387 -10.933 2.372 1.00 90.88 105 SER A CA 1
ATOM 849 C C . SER A 1 105 ? -5.175 -10.343 1.672 1.00 90.88 105 SER A C 1
ATOM 851 O O . SER A 1 105 ? -4.054 -10.868 1.769 1.00 90.88 105 SER A O 1
ATOM 853 N N . PHE A 1 106 ? -5.405 -9.202 1.031 1.00 93.12 106 PHE A N 1
ATOM 854 C CA . PHE A 1 106 ? -4.416 -8.450 0.281 1.00 93.12 106 PHE A CA 1
ATOM 855 C C . PHE A 1 106 ? -3.264 -8.032 1.193 1.00 93.12 106 PHE A C 1
ATOM 857 O O . PHE A 1 106 ? -2.104 -8.350 0.930 1.00 93.12 106 PHE A O 1
ATOM 864 N N . SER A 1 107 ? -3.570 -7.387 2.323 1.00 89.38 107 SER A N 1
ATOM 865 C CA . SER A 1 107 ? -2.571 -6.909 3.279 1.00 89.38 107 SER A CA 1
ATOM 866 C C . SER A 1 107 ? -1.757 -8.064 3.853 1.00 89.38 107 SER A C 1
ATOM 868 O O . SER A 1 107 ? -0.531 -7.974 3.936 1.00 89.38 107 SER A O 1
ATOM 870 N N . LYS A 1 108 ? -2.402 -9.177 4.231 1.00 90.12 108 LYS A N 1
ATOM 871 C CA . LYS A 1 108 ? -1.702 -10.334 4.809 1.00 90.12 108 LYS A CA 1
ATOM 872 C C . LYS A 1 108 ? -0.724 -10.947 3.808 1.00 90.12 108 LYS A C 1
ATOM 874 O O . LYS A 1 108 ? 0.418 -11.226 4.181 1.00 90.12 108 LYS A O 1
ATOM 879 N N . LYS A 1 109 ? -1.138 -11.116 2.548 1.00 92.38 109 LYS A N 1
ATOM 880 C CA . LYS A 1 109 ? -0.272 -11.621 1.475 1.00 92.38 109 LYS A CA 1
ATOM 881 C C . LYS A 1 109 ? 0.860 -10.640 1.170 1.00 92.38 109 LYS A C 1
ATOM 883 O O . LYS A 1 109 ? 2.012 -11.064 1.168 1.00 92.38 109 LYS A O 1
ATOM 888 N N . PHE A 1 110 ? 0.563 -9.347 1.024 1.00 92.00 110 PHE A N 1
ATOM 889 C CA . PHE A 1 110 ? 1.551 -8.293 0.777 1.00 92.00 110 PHE A CA 1
ATOM 890 C C . PHE A 1 110 ? 2.662 -8.297 1.834 1.00 92.00 110 PHE A C 1
ATOM 892 O O . PHE A 1 110 ? 3.835 -8.486 1.514 1.00 92.00 110 PHE A O 1
ATOM 899 N N . PHE A 1 111 ? 2.310 -8.178 3.119 1.00 88.88 111 PHE A N 1
ATOM 900 C CA . PHE A 1 111 ? 3.307 -8.188 4.194 1.00 88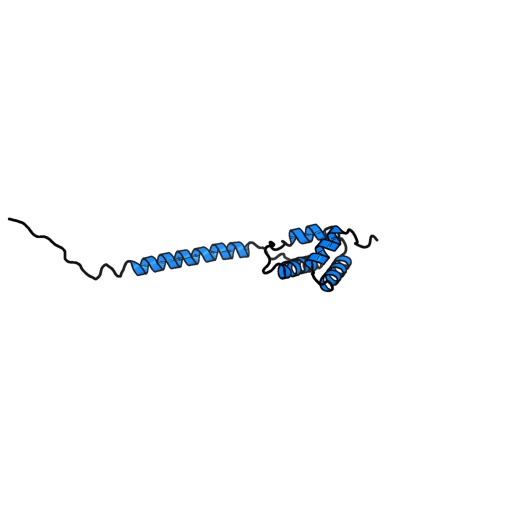.88 111 PHE A CA 1
ATOM 901 C C . PHE A 1 111 ? 3.977 -9.560 4.363 1.00 88.88 111 PHE A C 1
ATOM 903 O O . PHE A 1 111 ? 5.127 -9.622 4.793 1.00 88.88 111 PHE A O 1
ATOM 910 N N . GLY A 1 112 ? 3.291 -10.654 4.023 1.00 85.31 112 GLY A N 1
ATOM 911 C CA . GLY A 1 112 ? 3.848 -12.006 4.044 1.00 85.31 112 GLY A CA 1
ATOM 912 C C . GLY A 1 112 ? 4.947 -12.213 3.001 1.00 85.31 112 GLY A C 1
ATOM 913 O O . GLY A 1 112 ? 6.023 -12.702 3.342 1.00 85.31 112 GLY A O 1
ATOM 914 N N . VAL A 1 113 ? 4.720 -11.787 1.755 1.00 82.06 113 VAL A N 1
ATOM 915 C CA . VAL A 1 113 ? 5.718 -11.882 0.675 1.00 82.06 113 VAL A CA 1
ATOM 916 C C . VAL A 1 113 ? 6.953 -11.040 1.001 1.00 82.06 113 VAL A C 1
ATOM 918 O O . VAL A 1 113 ? 8.075 -11.520 0.848 1.00 82.06 113 VAL A O 1
ATOM 921 N N . LEU A 1 114 ? 6.754 -9.830 1.537 1.00 77.12 114 LEU A N 1
ATOM 922 C CA . LEU A 1 114 ? 7.849 -8.933 1.924 1.00 77.12 114 LEU A CA 1
ATOM 923 C C . LEU A 1 114 ? 8.682 -9.465 3.101 1.00 77.12 114 LEU A C 1
ATOM 925 O O . LEU A 1 114 ? 9.879 -9.209 3.162 1.00 77.12 114 LEU A O 1
ATOM 929 N N . LYS A 1 115 ? 8.073 -10.216 4.029 1.00 71.56 115 LYS A N 1
ATOM 930 C CA . LYS A 1 115 ? 8.789 -10.879 5.135 1.00 71.56 115 LYS A CA 1
ATOM 931 C C . LYS A 1 115 ? 9.492 -12.170 4.709 1.00 71.56 115 LYS A C 1
ATOM 933 O O . LYS A 1 115 ? 10.436 -12.585 5.369 1.00 71.56 115 LYS A O 1
ATOM 938 N N . GLY A 1 116 ? 9.007 -12.823 3.653 1.00 63.66 116 GLY A N 1
ATOM 939 C CA . GLY A 1 116 ? 9.447 -14.158 3.250 1.00 63.66 116 GLY A CA 1
ATOM 940 C C . GLY A 1 116 ? 10.595 -14.206 2.244 1.00 63.66 116 GLY A C 1
ATOM 941 O O . GLY A 1 116 ? 11.026 -15.307 1.915 1.00 63.66 116 GLY A O 1
ATOM 942 N N . THR A 1 117 ? 11.059 -13.068 1.714 1.00 55.53 117 THR A N 1
ATOM 943 C CA . THR A 1 117 ? 12.137 -12.986 0.702 1.00 55.53 117 THR A CA 1
ATOM 944 C C . THR A 1 117 ? 12.000 -14.041 -0.413 1.00 55.53 117 THR A C 1
ATOM 946 O O . THR A 1 117 ? 12.985 -14.629 -0.851 1.00 55.53 117 THR A O 1
ATOM 949 N N . ARG A 1 118 ? 10.768 -14.314 -0.872 1.00 53.22 118 ARG A N 1
ATOM 950 C CA . ARG A 1 118 ? 10.476 -15.197 -2.020 1.00 53.22 118 ARG A CA 1
ATOM 951 C C . ARG A 1 118 ? 10.119 -14.393 -3.266 1.00 53.22 118 ARG A C 1
ATOM 953 O O . ARG A 1 118 ? 9.196 -14.743 -3.993 1.00 53.22 118 ARG A O 1
ATOM 960 N N . LEU A 1 119 ? 10.820 -13.291 -3.502 1.00 58.28 119 LEU A N 1
ATOM 961 C CA . LEU A 1 119 ? 10.853 -12.756 -4.857 1.00 58.28 119 LEU A CA 1
ATOM 962 C C . LEU A 1 119 ? 11.796 -13.655 -5.656 1.00 58.28 119 LEU A C 1
ATOM 964 O O . LEU A 1 119 ? 12.848 -14.017 -5.118 1.00 58.28 119 LEU A O 1
ATOM 968 N N . PRO A 1 120 ? 11.432 -14.064 -6.882 1.00 54.25 120 PRO A N 1
ATOM 969 C CA . PRO A 1 120 ? 12.306 -14.886 -7.702 1.00 54.25 120 PRO A CA 1
ATOM 970 C C . PRO A 1 120 ? 13.651 -14.165 -7.841 1.00 54.25 120 PRO A C 1
ATOM 972 O O . PRO A 1 120 ? 13.737 -13.101 -8.456 1.00 54.25 120 PRO A O 1
ATOM 975 N N . LYS A 1 121 ? 14.695 -14.716 -7.210 1.00 54.53 121 LYS A N 1
ATOM 976 C CA . LYS A 1 121 ? 16.073 -14.295 -7.457 1.00 54.53 121 LYS A CA 1
ATOM 977 C C . LYS A 1 121 ? 16.357 -14.675 -8.905 1.00 54.53 121 LYS A C 1
ATOM 979 O O . LYS A 1 121 ? 16.403 -15.863 -9.214 1.00 54.53 121 LYS A O 1
ATOM 984 N N . LYS A 1 122 ? 16.433 -13.674 -9.778 1.00 50.28 122 LYS A N 1
ATOM 985 C CA . LYS A 1 122 ? 16.945 -13.850 -11.133 1.00 50.28 122 LYS A CA 1
ATOM 986 C C . LYS A 1 122 ? 18.456 -13.712 -11.107 1.00 50.28 122 LYS A C 1
ATOM 988 O O . LYS A 1 122 ? 18.921 -12.801 -10.384 1.00 50.28 122 LYS A O 1
#